Protein AF-A0A183HND0-F1 (afdb_monomer_lite)

InterPro domains:
  IPR002083 MATH/TRAF domain [PF00917] (7-120)
  IPR002083 MATH/TRAF domain [PS50144] (1-118)
  IPR002083 MATH/TRAF domain [SM00061] (7-99)
  IPR008974 TRAF-like [G3DSA:2.60.210.10] (2-127)

Secondary structure (DSSP, 8-state):
-----S-EEPPPEEETTEEEEEEEEEE-SGGGTT--EEEEEEEESTT---SS-EEEEEEEEEEE-SSTTSPPEEEEEEEEEEGGG-EEEEEEEEEHHHHH-GGGS--BTTB-EEEEEEEEEEEES--

Radius of gyration: 15.65 Å; chains: 1; bounding box: 40×23×42 Å

Sequence (127 aa):
MGALRQKVTTSFHTIANLPWRLAAKTECTKRTSNVKFFSVYIDCNPESESTLWSCDAIVEFRLISQKADIPNFSRQFTNKFNYNSNNWGFPSFMEWNEILNVDKGFIRGDRVVVEAHITVQKVVGVR

pLDDT: mean 94.37, std 8.55, range [45.81, 98.75]

Structure (mmCIF, N/CA/C/O backbone):
data_AF-A0A183HND0-F1
#
_entry.id   AF-A0A183HND0-F1
#
loop_
_atom_site.group_PDB
_atom_site.id
_atom_site.type_symbol
_atom_site.label_atom_id
_atom_site.label_alt_id
_atom_site.label_comp_id
_atom_site.label_asym_id
_atom_site.label_entity_id
_atom_site.label_seq_id
_atom_site.pdbx_PDB_ins_code
_atom_site.Cartn_x
_atom_site.Cartn_y
_atom_site.Cartn_z
_atom_site.occupancy
_atom_site.B_iso_or_equiv
_atom_site.auth_seq_id
_atom_site.auth_comp_id
_atom_site.auth_asym_id
_atom_site.auth_atom_id
_atom_site.pdbx_PDB_model_num
ATOM 1 N N . MET A 1 1 ? -12.665 -12.119 18.714 1.00 45.81 1 MET A N 1
ATOM 2 C CA . MET A 1 1 ? -12.625 -10.910 17.862 1.00 45.81 1 MET A CA 1
ATOM 3 C C . MET A 1 1 ? -11.457 -11.033 16.900 1.00 45.81 1 MET A C 1
ATOM 5 O O . MET A 1 1 ? -10.379 -11.422 17.344 1.00 45.81 1 MET A O 1
ATOM 9 N N . GLY A 1 2 ? -11.714 -10.834 15.604 1.00 52.19 2 GLY A N 1
ATOM 10 C CA . GLY A 1 2 ? -10.828 -11.182 14.497 1.00 52.19 2 GLY A CA 1
ATOM 11 C C . GLY A 1 2 ? -9.463 -10.513 14.594 1.00 52.19 2 GLY A C 1
ATOM 12 O O . GLY A 1 2 ? -9.335 -9.300 14.735 1.00 52.19 2 GLY A O 1
ATOM 13 N N . ALA A 1 3 ? -8.411 -11.323 14.548 1.00 59.69 3 ALA A N 1
ATOM 14 C CA . ALA A 1 3 ? -7.063 -10.827 14.335 1.00 59.69 3 ALA A CA 1
ATOM 15 C C . ALA A 1 3 ? -6.730 -11.052 12.864 1.00 59.69 3 ALA A C 1
ATOM 17 O O . ALA A 1 3 ? -6.847 -12.179 12.381 1.00 59.69 3 ALA A O 1
ATOM 18 N N . LEU A 1 4 ? -6.257 -10.020 12.167 1.00 64.81 4 LEU A N 1
ATOM 19 C CA . LEU A 1 4 ? -5.573 -10.218 10.896 1.00 64.81 4 LEU A CA 1
ATOM 20 C C . LEU A 1 4 ? -4.215 -10.865 11.212 1.00 64.81 4 LEU A C 1
ATOM 22 O O . LEU A 1 4 ? -3.241 -10.189 11.532 1.00 64.81 4 LEU A O 1
ATOM 26 N N . ARG A 1 5 ? -4.188 -12.200 11.259 1.00 66.25 5 ARG A N 1
ATOM 27 C CA . ARG A 1 5 ? -3.031 -12.972 11.749 1.00 66.25 5 ARG A CA 1
ATOM 28 C C . ARG A 1 5 ? -1.843 -12.934 10.789 1.00 66.25 5 ARG A C 1
ATOM 30 O O . ARG A 1 5 ? -0.724 -13.217 11.204 1.00 66.25 5 ARG A O 1
ATOM 37 N N . GLN A 1 6 ? -2.087 -12.618 9.519 1.00 79.88 6 GLN A N 1
ATOM 38 C CA . GLN A 1 6 ? -1.100 -12.652 8.444 1.00 79.88 6 GLN A CA 1
ATOM 39 C C . GLN A 1 6 ? -1.333 -11.502 7.458 1.00 79.88 6 GLN A C 1
ATOM 41 O O . GLN A 1 6 ? -2.417 -10.919 7.411 1.00 79.88 6 GLN A O 1
ATOM 46 N N . LYS A 1 7 ? -0.300 -11.172 6.674 1.00 91.19 7 LYS A N 1
ATOM 47 C CA . LYS A 1 7 ? -0.414 -10.248 5.539 1.00 91.19 7 LYS A CA 1
ATOM 48 C C . LYS A 1 7 ? -1.426 -10.819 4.544 1.00 91.19 7 LYS A C 1
ATOM 50 O O . LYS A 1 7 ? -1.291 -11.963 4.128 1.00 91.19 7 LYS A O 1
ATOM 55 N N . VAL A 1 8 ? -2.396 -10.007 4.148 1.00 95.31 8 VAL A N 1
ATOM 56 C CA . VAL A 1 8 ? -3.362 -10.318 3.092 1.00 95.31 8 VAL A CA 1
ATOM 57 C C . VAL A 1 8 ? -2.996 -9.503 1.863 1.00 95.31 8 VAL A C 1
ATOM 59 O O . VAL A 1 8 ? -2.626 -8.334 1.977 1.00 95.31 8 VAL A O 1
ATOM 62 N N . THR A 1 9 ? -3.083 -10.113 0.688 1.00 96.56 9 THR A N 1
ATOM 63 C CA . THR A 1 9 ? -2.827 -9.449 -0.589 1.00 96.56 9 THR A CA 1
ATOM 64 C C . THR A 1 9 ? -3.975 -9.689 -1.552 1.00 96.56 9 THR A C 1
ATOM 66 O O . THR A 1 9 ? -4.596 -10.749 -1.538 1.00 96.56 9 THR A O 1
ATOM 69 N N . THR A 1 10 ? -4.222 -8.712 -2.412 1.00 97.44 10 THR A N 1
ATOM 70 C CA . THR A 1 10 ? -5.069 -8.867 -3.600 1.00 97.44 10 THR A CA 1
ATOM 71 C C . THR A 1 10 ? -4.377 -9.738 -4.657 1.00 97.44 10 THR A C 1
ATOM 73 O O . THR A 1 10 ? -3.192 -10.059 -4.533 1.00 97.44 10 THR A O 1
ATOM 76 N N . SER A 1 11 ? -5.106 -10.137 -5.700 1.00 97.31 11 SER A N 1
ATOM 77 C CA . SER A 1 11 ? -4.491 -10.569 -6.960 1.00 97.31 11 SER A CA 1
ATOM 78 C C . SER A 1 11 ? -3.733 -9.408 -7.610 1.00 97.31 11 SER A C 1
ATOM 80 O O . SER A 1 11 ? -3.941 -8.248 -7.258 1.00 97.31 11 SER A O 1
ATOM 82 N N . PHE A 1 12 ? -2.868 -9.702 -8.579 1.00 97.88 12 PHE A N 1
ATOM 83 C CA . PHE A 1 12 ? -2.287 -8.639 -9.392 1.00 97.88 12 PHE A CA 1
ATOM 84 C C . PHE A 1 12 ? -3.344 -7.994 -10.294 1.00 97.88 12 PHE A C 1
ATOM 86 O O . PHE A 1 12 ? -4.168 -8.681 -10.896 1.00 97.88 12 PHE A O 1
ATOM 93 N N . HIS A 1 13 ? -3.281 -6.670 -10.400 1.00 97.69 13 HIS A N 1
ATOM 94 C CA . HIS A 1 13 ? -4.079 -5.855 -11.306 1.00 97.69 13 HIS A CA 1
ATOM 95 C C . HIS A 1 13 ? -3.149 -5.034 -12.194 1.00 97.69 13 HIS A C 1
ATOM 97 O O . HIS A 1 13 ? -2.265 -4.339 -11.697 1.00 97.69 13 HIS A O 1
ATOM 103 N N . THR A 1 14 ? -3.338 -5.106 -13.508 1.00 97.44 14 THR A N 1
ATOM 104 C CA . THR A 1 14 ? -2.467 -4.405 -14.457 1.00 97.44 14 THR A CA 1
ATOM 105 C C . THR A 1 14 ? -2.937 -2.971 -14.670 1.00 97.44 14 THR A C 1
ATOM 107 O O . THR A 1 14 ? -4.074 -2.743 -15.075 1.00 97.44 14 THR A O 1
ATOM 110 N N . ILE A 1 15 ? -2.049 -2.002 -14.438 1.00 97.25 15 ILE A N 1
ATOM 111 C CA . ILE A 1 15 ? -2.269 -0.577 -14.723 1.00 97.25 15 ILE A CA 1
ATOM 112 C C . ILE A 1 15 ? -1.021 -0.062 -15.437 1.00 97.25 15 ILE A C 1
ATOM 114 O O . ILE A 1 15 ? 0.088 -0.228 -14.929 1.00 97.25 15 ILE A O 1
ATOM 118 N N . ALA A 1 16 ? -1.202 0.536 -16.619 1.00 96.06 16 ALA A N 1
ATOM 119 C CA . ALA A 1 16 ? -0.112 0.998 -17.487 1.00 96.06 16 ALA A CA 1
ATOM 120 C C . ALA A 1 16 ? 0.957 -0.086 -17.757 1.00 96.06 16 ALA A C 1
ATOM 122 O O . ALA A 1 16 ? 2.154 0.166 -17.642 1.00 96.06 16 ALA A O 1
ATOM 123 N N . ASN A 1 17 ? 0.509 -1.306 -18.084 1.00 95.44 17 ASN A N 1
ATOM 124 C CA . ASN A 1 17 ? 1.339 -2.494 -18.353 1.00 95.44 17 ASN A CA 1
ATOM 125 C C . ASN A 1 17 ? 2.227 -2.966 -17.189 1.00 95.44 17 ASN A C 1
ATOM 127 O O . ASN A 1 17 ? 3.091 -3.816 -17.376 1.00 95.44 17 ASN A O 1
ATOM 131 N N . LEU A 1 18 ? 1.996 -2.466 -15.975 1.00 97.44 18 LEU A N 1
ATOM 132 C CA . LEU A 1 18 ? 2.687 -2.918 -14.773 1.00 97.44 18 LEU A CA 1
ATOM 133 C C . LEU A 1 18 ? 1.705 -3.666 -13.867 1.00 97.44 18 LEU A C 1
ATOM 135 O O . LEU A 1 18 ? 0.574 -3.200 -13.708 1.00 97.44 18 LEU A O 1
ATOM 139 N N . PRO A 1 19 ? 2.090 -4.809 -13.273 1.00 98.06 19 PRO A N 1
ATOM 140 C CA . PRO A 1 19 ? 1.246 -5.507 -12.316 1.00 98.06 19 PRO A CA 1
ATOM 141 C C . PRO A 1 19 ? 1.338 -4.832 -10.944 1.00 98.06 19 PRO A C 1
ATOM 143 O O . PRO A 1 19 ? 2.423 -4.654 -10.390 1.00 98.06 19 PRO A O 1
ATOM 146 N N . TRP A 1 20 ? 0.191 -4.479 -10.375 1.00 98.56 20 TRP A N 1
ATOM 147 C CA . TRP A 1 20 ? 0.064 -3.856 -9.060 1.00 98.56 20 TRP A CA 1
ATOM 148 C C . TRP A 1 20 ? -0.654 -4.782 -8.093 1.00 98.56 20 TRP A C 1
ATOM 150 O O . TRP A 1 20 ? -1.551 -5.520 -8.494 1.00 98.56 20 TRP A O 1
ATOM 160 N N . ARG A 1 21 ? -0.300 -4.734 -6.810 1.00 98.19 21 ARG A N 1
ATOM 161 C CA . ARG A 1 21 ? -0.981 -5.534 -5.784 1.00 98.19 21 ARG A CA 1
ATOM 162 C C . ARG A 1 21 ? -1.085 -4.786 -4.470 1.00 98.19 21 ARG A C 1
ATOM 164 O O . ARG A 1 21 ? -0.075 -4.445 -3.859 1.00 98.19 21 ARG A O 1
ATOM 171 N N . LEU A 1 22 ? -2.317 -4.584 -4.013 1.00 98.44 22 LEU A N 1
ATOM 172 C CA . LEU A 1 22 ? -2.615 -4.062 -2.681 1.00 98.44 22 LEU A CA 1
ATOM 173 C C . LEU A 1 22 ? -2.364 -5.150 -1.638 1.00 98.44 22 LEU A C 1
ATOM 175 O O . LEU A 1 22 ? -2.787 -6.298 -1.809 1.00 98.44 22 LEU A O 1
ATOM 179 N N . ALA A 1 23 ? -1.718 -4.766 -0.546 1.00 97.50 23 ALA A N 1
ATOM 180 C CA . ALA A 1 23 ? -1.485 -5.594 0.618 1.00 97.50 23 ALA A CA 1
ATOM 181 C C . ALA A 1 23 ? -1.904 -4.873 1.899 1.00 97.50 23 ALA A C 1
ATOM 183 O O . ALA A 1 23 ? -1.645 -3.683 2.069 1.00 97.50 23 ALA A O 1
ATOM 184 N N . ALA A 1 24 ? -2.471 -5.625 2.833 1.00 97.12 24 ALA A N 1
ATOM 185 C CA . ALA A 1 24 ? -2.814 -5.154 4.163 1.00 97.12 24 ALA A CA 1
ATOM 186 C C . ALA A 1 24 ? -2.260 -6.109 5.223 1.00 97.12 24 ALA A C 1
ATOM 188 O O . ALA A 1 24 ? -2.234 -7.327 5.044 1.00 97.12 24 ALA A O 1
ATOM 189 N N . LYS A 1 25 ? -1.796 -5.562 6.342 1.00 95.19 25 LYS A N 1
ATOM 190 C CA . LYS A 1 25 ? -1.362 -6.332 7.514 1.00 95.19 25 LYS A CA 1
ATOM 191 C C . LYS A 1 25 ? -1.594 -5.510 8.779 1.00 95.19 25 LYS A C 1
ATOM 193 O O . LYS A 1 25 ? -1.845 -4.312 8.695 1.00 95.19 25 LYS A O 1
ATOM 198 N N . THR A 1 26 ? -1.457 -6.120 9.952 1.00 94.81 26 THR A N 1
ATOM 199 C CA . THR A 1 26 ? -1.196 -5.333 11.164 1.00 94.81 26 THR A CA 1
ATOM 200 C C . THR A 1 26 ? 0.295 -5.199 11.397 1.00 94.81 26 THR A C 1
ATOM 202 O O . THR A 1 26 ? 1.047 -6.141 11.139 1.00 94.81 26 THR A O 1
ATOM 205 N N . GLU A 1 27 ? 0.713 -4.074 11.957 1.00 92.69 27 GLU A N 1
ATOM 206 C CA . GLU A 1 27 ? 2.084 -3.860 12.386 1.00 92.69 27 GLU A CA 1
ATOM 207 C C . GLU A 1 27 ? 2.140 -3.338 13.816 1.00 92.69 27 GLU A C 1
ATOM 209 O O . GLU A 1 27 ? 1.390 -2.448 14.199 1.00 92.69 27 GLU A O 1
ATOM 214 N N . CYS A 1 28 ? 3.033 -3.924 14.608 1.00 94.12 28 CYS A N 1
ATOM 215 C CA . CYS A 1 28 ? 3.347 -3.500 15.963 1.00 94.12 28 CYS A CA 1
ATOM 216 C C . CYS A 1 28 ? 4.850 -3.723 16.155 1.00 94.12 28 CYS A C 1
ATOM 218 O O . CYS A 1 28 ? 5.284 -4.796 16.569 1.00 94.12 28 CYS A O 1
ATOM 220 N N . THR A 1 29 ? 5.657 -2.764 15.706 1.00 92.56 29 THR A N 1
ATOM 221 C CA . THR A 1 29 ? 7.126 -2.837 15.773 1.00 92.56 29 THR A CA 1
ATOM 222 C C . THR A 1 29 ? 7.691 -1.507 16.260 1.00 92.56 29 THR A C 1
ATOM 224 O O . THR A 1 29 ? 6.958 -0.530 16.406 1.00 92.56 29 THR A O 1
ATOM 227 N N . LYS A 1 30 ? 9.016 -1.414 16.432 1.00 93.56 30 LYS A N 1
ATOM 228 C CA . LYS A 1 30 ? 9.685 -0.135 16.727 1.00 93.56 30 LYS A CA 1
ATOM 229 C C . LYS A 1 30 ? 9.364 0.959 15.701 1.00 93.56 30 LYS A C 1
ATOM 231 O O . LYS A 1 30 ? 9.302 2.122 16.076 1.00 93.56 30 LYS A O 1
ATOM 236 N N . ARG A 1 31 ? 9.104 0.598 14.434 1.00 90.75 31 ARG A N 1
ATOM 237 C CA . ARG A 1 31 ? 8.705 1.549 13.380 1.00 90.75 31 ARG A CA 1
ATOM 238 C C . ARG A 1 31 ? 7.371 2.232 13.681 1.00 90.75 31 ARG A C 1
ATOM 240 O O . ARG A 1 31 ? 7.155 3.356 13.248 1.00 90.75 31 ARG A O 1
ATOM 247 N N . THR A 1 32 ? 6.497 1.558 14.421 1.00 91.62 32 THR A N 1
ATOM 248 C CA . THR A 1 32 ? 5.197 2.075 14.853 1.00 91.62 32 THR A CA 1
ATOM 249 C C . THR A 1 32 ? 5.178 2.409 16.345 1.00 91.62 32 THR A C 1
ATOM 251 O O . THR A 1 32 ? 4.115 2.416 16.959 1.00 91.62 32 THR A O 1
ATOM 254 N N . SER A 1 33 ? 6.347 2.636 16.959 1.00 95.00 33 SER A N 1
ATOM 255 C CA . SER A 1 33 ? 6.489 2.891 18.401 1.00 95.00 33 SER A CA 1
ATOM 256 C C . SER A 1 33 ? 5.836 1.818 19.286 1.00 95.00 33 SER A C 1
ATOM 2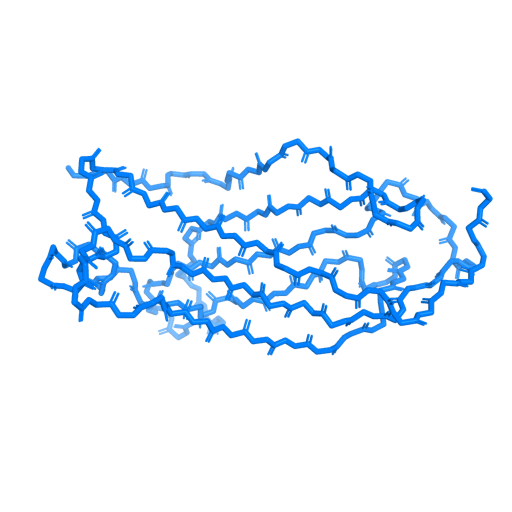58 O O . SER A 1 33 ? 5.388 2.105 20.391 1.00 95.00 33 SER A O 1
ATOM 260 N N . ASN A 1 34 ? 5.770 0.573 18.800 1.00 92.94 34 ASN A N 1
ATOM 261 C CA . ASN A 1 34 ? 5.066 -0.554 19.427 1.00 92.94 34 ASN A CA 1
ATOM 262 C C . ASN A 1 34 ? 3.562 -0.319 19.662 1.00 92.94 34 ASN A C 1
ATOM 264 O O . ASN A 1 34 ? 2.937 -1.017 20.458 1.00 92.94 34 ASN A O 1
ATOM 268 N N . VAL A 1 35 ? 2.965 0.630 18.943 1.00 95.00 35 VAL A N 1
ATOM 269 C CA . VAL A 1 35 ? 1.515 0.765 18.826 1.00 95.00 35 VAL A CA 1
ATOM 270 C C . VAL A 1 35 ? 1.063 -0.088 17.646 1.00 95.00 35 VAL A C 1
ATOM 272 O O . VAL A 1 35 ? 1.740 -0.165 16.613 1.00 95.00 35 VAL A O 1
ATOM 275 N N . LYS A 1 36 ? -0.072 -0.773 17.811 1.00 95.12 36 LYS A N 1
ATOM 276 C CA . LYS A 1 36 ? -0.627 -1.645 16.779 1.00 95.12 36 LYS A CA 1
ATOM 277 C C . LYS A 1 36 ? -1.405 -0.816 15.761 1.00 95.12 36 LYS A C 1
ATOM 279 O O . LYS A 1 36 ? -2.454 -0.261 16.078 1.00 95.12 36 LYS A O 1
ATOM 284 N N . PHE A 1 37 ? -0.925 -0.804 14.527 1.00 96.50 37 PHE A N 1
ATOM 285 C CA . PHE A 1 37 ? -1.585 -0.157 13.400 1.00 96.50 37 PHE A CA 1
ATOM 286 C C . PHE A 1 37 ? -2.086 -1.181 12.392 1.00 96.50 37 PHE A C 1
ATOM 288 O O . PHE A 1 37 ? -1.530 -2.271 12.237 1.00 96.50 37 PHE A O 1
ATOM 295 N N . PHE A 1 38 ? -3.133 -0.798 11.677 1.00 96.56 38 PHE A N 1
ATOM 296 C CA . PHE A 1 38 ? -3.415 -1.333 10.362 1.00 96.56 38 PHE A CA 1
ATOM 297 C C . PHE A 1 38 ? -2.481 -0.672 9.356 1.00 96.56 38 PHE A C 1
ATOM 299 O O . PHE A 1 38 ? -2.331 0.551 9.341 1.00 96.56 38 PHE A O 1
ATOM 306 N N . SER A 1 39 ? -1.838 -1.489 8.536 1.00 97.00 39 SER A N 1
ATOM 307 C CA . SER A 1 39 ? -0.823 -1.064 7.584 1.00 97.00 39 SER A CA 1
ATOM 308 C C . SER A 1 39 ? -1.242 -1.476 6.185 1.00 97.00 39 SER A C 1
ATOM 310 O O . SER A 1 39 ? -1.656 -2.619 5.973 1.00 97.00 39 SER A O 1
ATOM 312 N N . VAL A 1 40 ? -1.075 -0.569 5.229 1.00 98.12 40 VAL A N 1
ATOM 313 C CA . VAL A 1 40 ? -1.417 -0.792 3.820 1.00 98.12 40 VAL A CA 1
ATOM 314 C C . VAL A 1 40 ? -0.208 -0.511 2.942 1.00 98.12 40 VAL A C 1
ATOM 316 O O . VAL A 1 40 ? 0.558 0.416 3.212 1.00 98.12 40 VAL A O 1
ATOM 319 N N . TYR A 1 41 ? -0.029 -1.333 1.914 1.00 98.25 41 TYR A N 1
ATOM 320 C CA . TYR A 1 41 ? 1.073 -1.243 0.962 1.00 98.25 41 TYR A CA 1
ATOM 321 C C . TYR A 1 41 ? 0.591 -1.555 -0.446 1.00 98.25 41 TYR A C 1
ATOM 323 O O . TYR A 1 41 ? -0.361 -2.308 -0.630 1.00 98.25 41 TYR A O 1
ATOM 331 N N . ILE A 1 42 ? 1.298 -1.029 -1.432 1.00 98.62 42 ILE A N 1
ATOM 332 C CA . ILE A 1 42 ? 1.133 -1.358 -2.836 1.00 98.62 42 ILE A CA 1
ATOM 333 C C . ILE A 1 42 ? 2.471 -1.869 -3.368 1.00 98.62 42 ILE A C 1
ATOM 335 O O . ILE A 1 42 ? 3.510 -1.233 -3.181 1.00 98.62 42 ILE A O 1
ATOM 339 N N . ASP A 1 43 ? 2.431 -3.039 -3.996 1.00 98.38 43 ASP A N 1
ATOM 340 C CA . ASP A 1 43 ? 3.514 -3.546 -4.832 1.00 98.38 43 ASP A CA 1
ATOM 341 C C . ASP A 1 43 ? 3.286 -3.046 -6.268 1.00 98.38 43 ASP A C 1
ATOM 343 O O . ASP A 1 43 ? 2.154 -3.080 -6.750 1.00 98.38 43 ASP A O 1
ATOM 347 N N . CYS A 1 44 ? 4.346 -2.629 -6.956 1.00 98.50 44 CYS A N 1
ATOM 348 C CA . CYS A 1 44 ? 4.364 -2.277 -8.373 1.00 98.50 44 CYS A CA 1
ATOM 349 C C . CYS A 1 44 ? 5.459 -3.087 -9.062 1.00 98.50 44 CYS A C 1
ATOM 351 O O . CYS A 1 44 ? 6.631 -2.918 -8.743 1.00 98.50 44 CYS A O 1
ATOM 353 N N . ASN A 1 45 ? 5.093 -3.963 -9.992 1.00 97.69 45 ASN A N 1
ATOM 354 C CA . ASN A 1 45 ? 6.021 -4.807 -10.742 1.00 97.69 45 ASN A CA 1
ATOM 355 C C . ASN A 1 45 ? 7.065 -5.553 -9.878 1.00 97.69 45 ASN A C 1
ATOM 357 O O . ASN A 1 45 ? 8.260 -5.510 -10.181 1.00 97.69 45 ASN A O 1
ATOM 361 N N . PRO A 1 46 ? 6.648 -6.221 -8.782 1.00 97.00 46 PRO A N 1
ATOM 362 C CA . PRO A 1 46 ? 7.584 -6.771 -7.803 1.00 97.00 46 PRO A CA 1
ATOM 363 C C . PRO A 1 46 ? 8.401 -7.963 -8.320 1.00 97.00 46 PRO A C 1
ATOM 365 O O . PRO A 1 46 ? 9.417 -8.293 -7.721 1.00 97.00 46 PRO A O 1
ATOM 368 N N . GLU A 1 47 ? 7.959 -8.612 -9.400 1.00 95.75 47 GLU A N 1
ATOM 369 C CA . GLU A 1 47 ? 8.603 -9.803 -9.977 1.00 95.75 47 GLU A CA 1
ATOM 370 C C . GLU A 1 47 ? 9.669 -9.459 -11.029 1.00 95.75 47 GLU A C 1
ATOM 372 O O . GLU A 1 47 ? 10.414 -10.328 -11.469 1.00 95.75 47 GLU A O 1
ATOM 377 N N . SER A 1 48 ? 9.761 -8.194 -11.447 1.00 95.38 48 SER A N 1
ATOM 378 C CA . SER A 1 48 ? 10.746 -7.762 -12.437 1.00 95.38 48 SER A CA 1
ATOM 379 C C . SER A 1 48 ? 12.128 -7.595 -11.812 1.00 95.38 48 SER A C 1
ATOM 381 O O . SER A 1 48 ? 12.326 -6.748 -10.942 1.00 95.38 48 SER A O 1
ATOM 383 N N . GLU A 1 49 ? 13.108 -8.326 -12.338 1.00 94.94 49 GLU A N 1
ATOM 384 C CA . GLU A 1 49 ? 14.528 -8.196 -11.978 1.00 94.94 49 GLU A CA 1
ATOM 385 C C . GLU A 1 49 ? 15.241 -7.060 -12.738 1.00 94.94 49 GLU A C 1
ATOM 387 O O . GLU A 1 49 ? 16.402 -6.745 -12.479 1.00 94.94 49 GLU A O 1
ATOM 392 N N . SER A 1 50 ? 14.560 -6.421 -13.695 1.00 95.06 50 SER A N 1
ATOM 393 C CA . SER A 1 50 ? 15.134 -5.324 -14.477 1.00 95.06 50 SER A CA 1
ATOM 394 C C . SER A 1 50 ? 15.276 -4.056 -13.634 1.00 95.06 50 SER A C 1
ATOM 396 O O . SER A 1 50 ? 14.334 -3.632 -12.970 1.00 95.06 50 SER A O 1
ATOM 398 N N . THR A 1 51 ? 16.418 -3.378 -13.737 1.00 95.56 51 THR A N 1
ATOM 399 C CA . THR A 1 51 ? 16.658 -2.055 -13.130 1.00 95.56 51 THR A CA 1
ATOM 400 C C . THR A 1 51 ? 16.307 -0.889 -14.061 1.00 95.56 51 THR A C 1
ATOM 402 O O . THR A 1 51 ? 16.431 0.271 -13.672 1.00 95.56 51 THR A O 1
ATOM 405 N N . LEU A 1 52 ? 15.865 -1.181 -15.291 1.00 96.31 52 LEU A N 1
ATOM 406 C CA . LEU A 1 52 ? 15.603 -0.179 -16.330 1.00 96.31 52 LEU A CA 1
ATOM 407 C C . LEU A 1 52 ? 14.183 0.392 -16.284 1.00 96.31 52 LEU A C 1
ATOM 409 O O . LEU A 1 52 ? 13.920 1.420 -16.911 1.00 96.31 52 LEU A O 1
ATOM 413 N N . TRP A 1 53 ? 13.263 -0.266 -15.573 1.00 97.50 53 TRP A N 1
ATOM 414 C CA . TRP A 1 53 ? 11.885 0.196 -15.488 1.00 97.50 53 TRP A CA 1
ATOM 415 C C . TRP A 1 53 ? 11.711 1.245 -14.390 1.00 97.50 53 TRP A C 1
ATOM 417 O O . TRP A 1 53 ? 12.327 1.185 -13.323 1.00 97.50 53 TRP A O 1
ATOM 427 N N . SER A 1 54 ? 10.821 2.201 -14.636 1.00 98.19 54 SER A N 1
ATOM 428 C CA . SER A 1 54 ? 10.290 3.050 -13.575 1.00 98.19 54 SER A CA 1
ATOM 429 C C . SER A 1 54 ? 8.871 3.510 -13.873 1.00 98.19 54 SER A C 1
ATOM 431 O O . SER A 1 54 ? 8.477 3.613 -15.036 1.00 98.19 54 SER A O 1
ATOM 433 N N . CYS A 1 55 ? 8.120 3.783 -12.811 1.00 98.50 55 CYS A N 1
ATOM 434 C CA . CYS A 1 55 ? 6.761 4.292 -12.867 1.00 98.50 55 CYS A CA 1
ATOM 435 C C . CYS A 1 55 ? 6.575 5.415 -11.846 1.00 98.50 55 CYS A C 1
ATOM 437 O O . CYS A 1 55 ? 6.560 5.167 -10.641 1.00 98.50 55 CYS A O 1
ATOM 439 N N . ASP A 1 56 ? 6.398 6.639 -12.330 1.00 98.62 56 ASP A N 1
ATOM 440 C CA . ASP A 1 56 ? 5.989 7.773 -11.506 1.00 98.62 56 ASP A CA 1
ATOM 441 C C . ASP A 1 56 ? 4.468 7.695 -11.328 1.00 98.62 56 ASP A C 1
ATOM 443 O O . ASP A 1 56 ? 3.724 7.696 -12.314 1.00 98.62 56 ASP A O 1
ATOM 447 N N . ALA A 1 57 ? 3.996 7.575 -10.087 1.00 98.69 57 ALA A N 1
ATOM 448 C CA . ALA A 1 57 ? 2.576 7.428 -9.792 1.00 98.69 57 ALA A CA 1
ATOM 449 C C . ALA A 1 57 ? 2.168 8.138 -8.498 1.00 98.69 57 ALA A C 1
ATOM 451 O O . ALA A 1 57 ? 2.931 8.219 -7.531 1.00 98.69 57 ALA A O 1
ATOM 452 N N . ILE A 1 58 ? 0.921 8.601 -8.481 1.00 98.75 58 ILE A N 1
ATOM 453 C CA . ILE A 1 58 ? 0.214 9.032 -7.276 1.00 98.75 58 ILE A CA 1
ATOM 454 C C . ILE A 1 58 ? -0.649 7.861 -6.818 1.00 98.75 58 ILE A C 1
ATOM 456 O O . ILE A 1 58 ? -1.426 7.323 -7.607 1.00 98.75 58 ILE A O 1
ATOM 460 N N . VAL A 1 59 ? -0.519 7.473 -5.553 1.00 98.69 59 VAL A N 1
ATOM 461 C CA . VAL A 1 59 ? -1.307 6.397 -4.948 1.00 98.69 59 VAL A CA 1
ATOM 462 C C . VAL A 1 59 ? -2.064 6.951 -3.754 1.00 98.69 59 VAL A C 1
ATOM 464 O O . VAL A 1 59 ? -1.460 7.475 -2.820 1.00 98.69 59 VAL A O 1
ATOM 467 N N . GLU A 1 60 ? -3.382 6.799 -3.765 1.00 98.75 60 GLU A N 1
ATOM 468 C CA . GLU A 1 60 ? -4.253 7.084 -2.631 1.00 98.75 60 GLU A CA 1
ATOM 469 C C . GLU A 1 60 ? -4.833 5.777 -2.092 1.00 98.75 60 GLU A C 1
ATOM 471 O O . GLU A 1 60 ? -5.545 5.065 -2.799 1.00 98.75 60 GLU A O 1
ATOM 476 N N . PHE A 1 61 ? -4.560 5.470 -0.824 1.00 98.75 61 PHE A N 1
ATOM 477 C CA . PHE A 1 61 ? -5.277 4.411 -0.121 1.00 98.75 61 PHE A CA 1
ATOM 478 C C . PHE A 1 61 ? -6.507 4.983 0.562 1.00 98.75 61 PHE A C 1
ATOM 480 O O . PHE A 1 61 ? -6.432 6.047 1.180 1.00 98.75 61 PHE A O 1
ATOM 487 N N . ARG A 1 62 ? -7.610 4.239 0.513 1.00 98.44 62 ARG A N 1
ATOM 488 C CA . ARG A 1 62 ? -8.875 4.590 1.159 1.00 98.44 62 ARG A CA 1
ATOM 489 C C . ARG A 1 62 ? -9.345 3.441 2.037 1.00 98.44 62 ARG A C 1
ATOM 491 O O . ARG A 1 62 ? -9.434 2.311 1.571 1.00 98.44 62 ARG A O 1
ATOM 498 N N . LEU A 1 63 ? -9.657 3.728 3.296 1.00 98.06 63 LEU A N 1
ATOM 499 C CA . LEU A 1 63 ? -10.439 2.847 4.156 1.00 98.06 63 LEU A CA 1
ATOM 500 C C . LEU A 1 63 ? -11.908 3.232 4.003 1.00 98.06 63 LEU A C 1
ATOM 502 O O . LEU A 1 63 ? -12.295 4.358 4.329 1.00 98.06 63 LEU A O 1
ATOM 506 N N . ILE A 1 64 ? -12.702 2.307 3.476 1.00 97.94 64 ILE A N 1
ATOM 507 C CA . ILE A 1 64 ? -14.083 2.582 3.099 1.00 97.94 64 ILE A CA 1
ATOM 508 C C . ILE A 1 64 ? -14.981 2.484 4.322 1.00 97.94 64 ILE A C 1
ATOM 510 O O . ILE A 1 64 ? -15.047 1.448 4.991 1.00 97.94 64 ILE A O 1
ATOM 514 N N . SER A 1 65 ? -15.681 3.580 4.594 1.00 96.81 65 SER A N 1
ATOM 515 C CA . SER A 1 65 ? -16.706 3.631 5.619 1.00 96.81 65 SER A CA 1
ATOM 516 C C . SER A 1 65 ? -1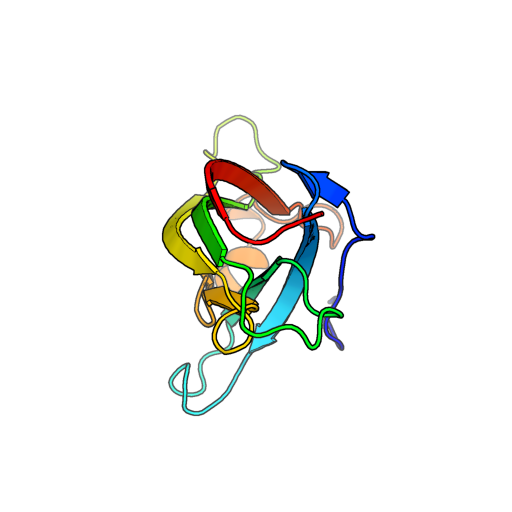7.864 2.700 5.264 1.00 96.81 65 SER A C 1
ATOM 518 O O . SER A 1 65 ? -18.315 2.616 4.124 1.00 96.81 65 SER A O 1
ATOM 520 N N . GLN A 1 66 ? -18.367 2.004 6.274 1.00 95.25 66 GLN A N 1
ATOM 521 C CA . GLN A 1 66 ? -19.539 1.138 6.208 1.00 95.25 66 GLN A CA 1
ATOM 522 C C . GLN A 1 66 ? -20.795 1.837 6.767 1.00 95.25 66 GLN A C 1
ATOM 524 O O . GLN A 1 66 ? -21.825 1.185 6.950 1.00 95.25 66 GLN A O 1
ATOM 529 N N . LYS A 1 67 ? -20.716 3.147 7.058 1.00 94.38 67 LYS A N 1
ATOM 530 C CA . LYS A 1 67 ? -21.814 4.000 7.542 1.00 94.38 67 LYS A CA 1
ATOM 531 C C . LYS A 1 67 ? -22.000 5.206 6.618 1.00 94.38 67 LYS A C 1
ATOM 533 O O . LYS A 1 67 ? -21.019 5.840 6.247 1.00 94.38 67 LYS A O 1
ATOM 538 N N . ALA A 1 68 ? -23.251 5.545 6.301 1.00 89.94 68 ALA A N 1
ATOM 539 C CA . ALA A 1 68 ? -23.584 6.603 5.339 1.00 89.94 68 ALA A CA 1
ATOM 540 C C . ALA A 1 68 ? -23.024 7.987 5.721 1.00 89.94 68 ALA A C 1
ATOM 542 O O . ALA A 1 68 ? -22.530 8.701 4.855 1.00 89.94 68 ALA A O 1
ATOM 543 N N . ASP A 1 69 ? -23.039 8.329 7.011 1.00 93.94 69 ASP A N 1
ATOM 544 C CA . ASP A 1 69 ? -22.652 9.663 7.494 1.00 93.94 69 ASP A CA 1
ATOM 545 C C . ASP A 1 69 ? -21.176 9.773 7.902 1.00 93.94 69 ASP A C 1
ATOM 547 O O . ASP A 1 69 ? -20.738 10.807 8.405 1.00 93.94 69 ASP A O 1
ATOM 551 N N . ILE A 1 70 ? -20.395 8.704 7.719 1.00 94.75 70 ILE A N 1
ATOM 552 C CA . ILE A 1 70 ? -18.966 8.703 8.032 1.00 94.75 70 ILE A CA 1
ATOM 553 C C . ILE A 1 70 ? -18.180 8.709 6.718 1.00 94.75 70 ILE A C 1
ATOM 555 O O . ILE A 1 70 ? -18.354 7.791 5.913 1.00 94.75 70 ILE A O 1
ATOM 559 N N . PRO A 1 71 ? -17.306 9.704 6.480 1.00 96.19 71 PRO A N 1
ATOM 560 C CA . PRO A 1 71 ? -16.493 9.739 5.275 1.00 96.19 71 PRO A CA 1
ATOM 561 C C . PRO A 1 71 ? -15.433 8.634 5.284 1.00 96.19 71 PRO A C 1
ATOM 563 O O . PRO A 1 71 ? -14.994 8.156 6.333 1.00 96.19 71 PRO A O 1
ATOM 566 N N . ASN A 1 72 ? -14.968 8.265 4.093 1.00 97.50 72 ASN A N 1
ATOM 567 C CA . ASN A 1 72 ? -13.802 7.400 3.952 1.00 97.50 72 ASN A CA 1
ATOM 568 C C . ASN A 1 72 ? -12.566 8.084 4.541 1.00 97.50 72 ASN A C 1
ATOM 570 O O . ASN A 1 72 ? -12.377 9.292 4.391 1.00 97.50 72 ASN A O 1
ATOM 574 N N . PHE A 1 73 ? -11.688 7.297 5.151 1.00 98.00 73 PHE A N 1
ATOM 575 C CA . PHE A 1 73 ? -10.370 7.782 5.538 1.00 98.00 73 PHE A CA 1
ATOM 576 C C . PHE A 1 73 ? -9.398 7.551 4.387 1.00 98.00 73 PHE A C 1
ATOM 578 O O . PHE A 1 73 ? -9.287 6.422 3.907 1.00 98.00 73 PHE A O 1
ATOM 585 N N . SER A 1 74 ? -8.676 8.583 3.952 1.00 98.12 74 SER A N 1
ATOM 586 C CA . SER A 1 74 ? -7.690 8.439 2.885 1.00 98.12 74 SER A CA 1
ATOM 587 C C . SER A 1 74 ? -6.335 9.034 3.238 1.00 98.12 74 SER A C 1
ATOM 589 O O . SER A 1 74 ? -6.212 9.979 4.018 1.00 98.12 74 SER A O 1
ATOM 591 N N . ARG A 1 75 ? -5.285 8.439 2.666 1.00 98.56 75 ARG A N 1
ATOM 592 C CA . ARG A 1 75 ? -3.937 9.013 2.639 1.00 98.56 75 ARG A CA 1
ATOM 593 C C . ARG A 1 75 ? -3.325 8.749 1.279 1.00 98.56 75 ARG A C 1
ATOM 595 O O . ARG A 1 75 ? -3.400 7.627 0.776 1.00 98.56 75 ARG A O 1
ATOM 602 N N . GLN A 1 76 ? -2.670 9.763 0.729 1.00 98.56 76 GLN A N 1
ATOM 603 C CA . GLN A 1 76 ? -1.966 9.648 -0.540 1.00 98.56 76 GLN A CA 1
ATOM 604 C C . GLN A 1 76 ? -0.465 9.845 -0.388 1.00 98.56 76 GLN A C 1
ATOM 606 O O . GLN A 1 76 ? 0.008 10.508 0.537 1.00 98.56 76 GLN A O 1
ATOM 611 N N . PHE A 1 77 ? 0.272 9.310 -1.349 1.00 98.50 77 PHE A N 1
ATOM 612 C CA . PHE A 1 77 ? 1.667 9.638 -1.586 1.00 98.50 77 PHE A CA 1
ATOM 613 C C . PHE A 1 77 ? 1.948 9.654 -3.089 1.00 98.50 77 PHE A C 1
ATOM 615 O O . PHE A 1 77 ? 1.209 9.075 -3.887 1.00 98.50 77 PHE A O 1
ATOM 622 N N . THR A 1 78 ? 3.041 10.307 -3.460 1.00 98.38 78 THR A N 1
ATOM 623 C CA . THR A 1 78 ? 3.606 10.248 -4.809 1.00 98.38 78 THR A CA 1
ATOM 624 C C . THR A 1 78 ? 4.939 9.532 -4.716 1.00 98.38 78 THR A C 1
ATOM 626 O O . THR A 1 78 ? 5.729 9.828 -3.819 1.00 98.38 78 THR A O 1
ATOM 629 N N . ASN A 1 79 ? 5.191 8.583 -5.612 1.00 98.25 79 ASN A N 1
ATOM 630 C CA . ASN A 1 79 ? 6.446 7.846 -5.629 1.00 98.25 79 ASN A CA 1
ATOM 631 C C . ASN A 1 79 ? 6.881 7.489 -7.053 1.00 98.25 79 ASN A C 1
ATOM 633 O O . ASN A 1 79 ? 6.052 7.306 -7.946 1.00 98.25 79 ASN A O 1
ATOM 637 N N . LYS A 1 80 ? 8.196 7.328 -7.219 1.00 98.25 80 LYS A N 1
ATOM 638 C CA . LYS A 1 80 ? 8.809 6.712 -8.391 1.00 98.25 80 LYS A CA 1
ATOM 639 C C . LYS A 1 80 ? 9.112 5.245 -8.103 1.00 98.25 80 LYS A C 1
ATOM 641 O O . LYS A 1 80 ? 10.161 4.908 -7.548 1.00 98.25 80 LYS A O 1
ATOM 646 N N . PHE A 1 81 ? 8.208 4.365 -8.511 1.00 98.50 81 PHE A N 1
ATOM 647 C CA . PHE A 1 81 ? 8.403 2.924 -8.411 1.00 98.50 81 PHE A CA 1
ATOM 648 C C . PHE A 1 81 ? 9.487 2.468 -9.388 1.00 98.50 81 PHE A C 1
ATOM 650 O O . PHE A 1 81 ? 9.572 2.963 -10.510 1.00 98.50 81 PHE A O 1
ATOM 657 N N . ASN A 1 82 ? 10.345 1.562 -8.934 1.00 98.12 82 ASN A N 1
ATOM 658 C CA . ASN A 1 82 ? 11.436 0.944 -9.690 1.00 98.12 82 ASN A CA 1
ATOM 659 C C . ASN A 1 82 ? 11.907 -0.308 -8.932 1.00 98.12 82 ASN A C 1
ATOM 661 O O . ASN A 1 82 ? 11.401 -0.582 -7.845 1.00 98.12 82 ASN A O 1
ATOM 665 N N . TYR A 1 83 ? 12.905 -1.023 -9.450 1.00 96.88 83 TYR A N 1
ATOM 666 C CA . TYR A 1 83 ? 13.460 -2.230 -8.822 1.00 96.88 83 TYR A CA 1
ATOM 667 C C . TYR A 1 83 ? 13.776 -2.086 -7.318 1.00 96.88 83 TYR A C 1
ATOM 669 O O . TYR A 1 83 ? 13.398 -2.940 -6.523 1.00 96.88 83 TYR A O 1
ATOM 677 N N . ASN A 1 84 ? 14.391 -0.974 -6.900 1.00 96.62 84 ASN A N 1
ATOM 678 C CA . ASN A 1 84 ? 14.773 -0.740 -5.500 1.00 96.62 84 ASN A CA 1
ATOM 679 C C . ASN A 1 84 ? 13.619 -0.216 -4.628 1.00 96.62 84 ASN A C 1
ATOM 681 O O . ASN A 1 84 ? 13.756 -0.100 -3.412 1.00 96.62 84 ASN A O 1
ATOM 685 N N . SER A 1 85 ? 12.507 0.187 -5.243 1.00 97.06 85 SER A N 1
ATOM 686 C CA .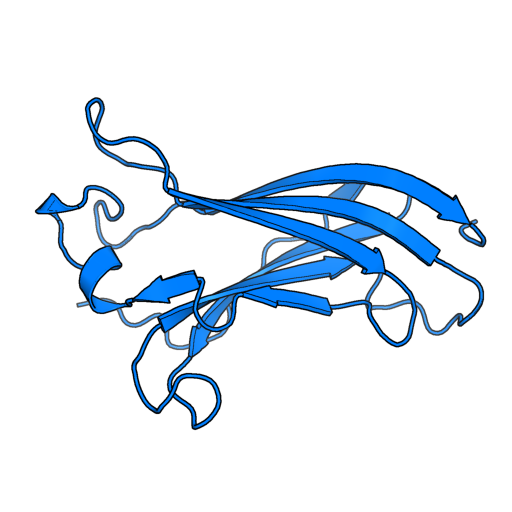 SER A 1 85 ? 11.427 0.935 -4.594 1.00 97.06 85 SER A CA 1
ATOM 687 C C . SER A 1 85 ? 10.052 0.493 -5.100 1.00 97.06 85 SER A C 1
ATOM 689 O O . SER A 1 85 ? 9.159 1.304 -5.346 1.00 97.06 85 SER A O 1
ATOM 691 N N . ASN A 1 86 ? 9.899 -0.816 -5.303 1.00 97.50 86 ASN A N 1
ATOM 692 C CA . ASN A 1 86 ? 8.709 -1.435 -5.882 1.00 97.50 86 ASN A CA 1
ATOM 693 C C . ASN A 1 86 ? 7.577 -1.656 -4.863 1.00 97.50 86 ASN A C 1
ATOM 695 O O . ASN A 1 86 ? 6.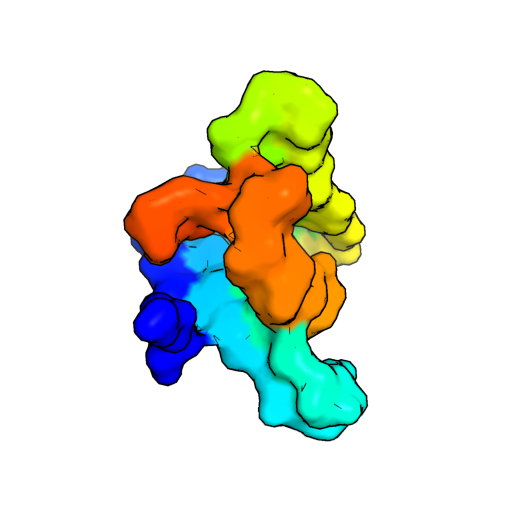452 -1.926 -5.270 1.00 97.50 86 ASN A O 1
ATOM 699 N N . ASN A 1 87 ? 7.841 -1.500 -3.563 1.00 98.06 87 ASN A N 1
ATOM 700 C CA . ASN A 1 87 ? 6.855 -1.599 -2.489 1.00 98.06 87 ASN A CA 1
ATOM 701 C C . ASN A 1 87 ? 6.800 -0.291 -1.692 1.00 98.06 87 ASN A C 1
ATOM 703 O O . ASN A 1 87 ? 7.817 0.148 -1.156 1.00 98.06 87 ASN A O 1
ATOM 707 N N . TRP A 1 88 ? 5.610 0.299 -1.578 1.00 98.31 88 TRP A N 1
ATOM 708 C CA . TRP A 1 88 ? 5.383 1.518 -0.794 1.00 98.31 88 TRP A CA 1
ATOM 709 C C . TRP A 1 88 ? 4.065 1.492 -0.041 1.00 98.31 88 TRP A C 1
ATOM 711 O O . TRP A 1 88 ? 3.120 0.819 -0.438 1.00 98.31 88 TRP A O 1
ATOM 721 N N . GLY A 1 89 ? 3.979 2.263 1.041 1.00 97.69 89 GLY A N 1
ATOM 722 C CA . GLY A 1 89 ? 2.715 2.506 1.720 1.00 97.69 89 GLY A CA 1
ATOM 723 C C . GLY A 1 89 ? 2.868 3.101 3.108 1.00 97.69 89 GLY A C 1
ATOM 724 O O . GLY A 1 89 ? 3.863 3.757 3.412 1.00 97.69 89 GLY A O 1
ATOM 725 N N . PHE A 1 90 ? 1.872 2.864 3.958 1.00 97.88 90 PHE A N 1
ATOM 726 C CA . PHE A 1 90 ? 1.780 3.446 5.292 1.00 97.88 90 PHE A CA 1
ATOM 727 C C . PHE A 1 90 ? 1.826 2.346 6.358 1.00 97.88 90 PHE A C 1
ATOM 729 O O . PHE A 1 90 ? 0.823 1.662 6.576 1.00 97.88 90 PHE A O 1
ATOM 736 N N . PRO A 1 91 ? 2.959 2.186 7.071 1.00 95.69 91 PRO A N 1
ATOM 737 C CA . PRO A 1 91 ? 3.038 1.305 8.236 1.00 95.69 91 PRO A CA 1
ATOM 738 C C . PRO A 1 91 ? 2.043 1.703 9.332 1.00 95.69 91 PRO A C 1
ATOM 740 O O . PRO A 1 91 ? 1.420 0.840 9.942 1.00 95.69 91 PRO A O 1
ATOM 743 N N . SER A 1 92 ? 1.846 3.008 9.521 1.00 96.50 92 SER A N 1
ATOM 744 C CA . SER A 1 92 ? 0.882 3.583 10.461 1.00 96.50 92 SER A CA 1
ATOM 745 C C . SER A 1 92 ? -0.274 4.229 9.697 1.00 96.50 92 SER A C 1
ATOM 747 O O . SER A 1 92 ? -0.383 5.454 9.665 1.00 96.50 92 SER A O 1
ATOM 749 N N . PHE A 1 93 ? -1.081 3.431 8.987 1.00 97.62 93 PHE A N 1
ATOM 750 C CA . PHE A 1 93 ? -2.195 3.963 8.192 1.00 97.62 93 PHE A CA 1
ATOM 751 C C . PHE A 1 93 ? -3.347 4.423 9.088 1.00 97.62 93 PHE A C 1
ATOM 753 O O . PHE A 1 93 ? -3.727 5.586 9.010 1.00 97.62 93 PHE A O 1
ATOM 760 N N . MET A 1 94 ? -3.830 3.540 9.969 1.00 96.94 94 MET A N 1
ATOM 761 C CA . MET A 1 94 ? -4.824 3.839 11.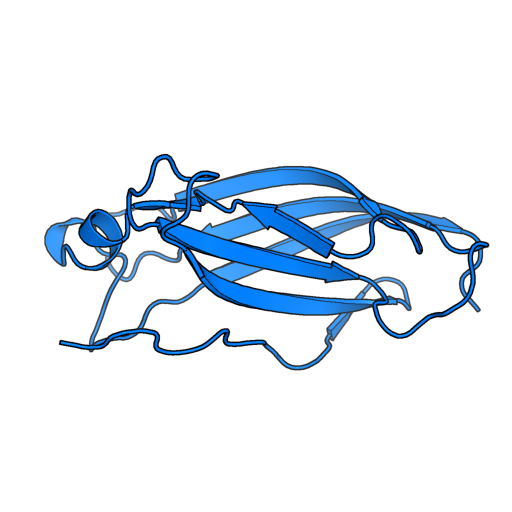007 1.00 96.94 94 MET A CA 1
ATOM 762 C C . MET A 1 94 ? -4.578 2.949 12.227 1.00 96.94 94 MET A C 1
ATOM 764 O O . MET A 1 94 ? -4.167 1.794 12.079 1.00 96.94 94 MET A O 1
ATOM 768 N N . GLU A 1 95 ? -4.785 3.474 13.432 1.00 96.19 95 GLU A N 1
ATOM 769 C CA . GLU A 1 95 ? -4.635 2.681 14.651 1.00 96.19 95 GLU A CA 1
ATOM 770 C C . GLU A 1 95 ? -5.609 1.503 14.660 1.00 96.19 95 GLU A C 1
ATOM 772 O O . GLU A 1 95 ? -6.781 1.622 14.301 1.00 96.19 95 GLU A O 1
ATOM 777 N N . TRP A 1 96 ? -5.132 0.336 15.091 1.00 95.00 96 TRP A N 1
ATOM 778 C CA . TRP A 1 96 ? -5.929 -0.889 15.037 1.00 95.00 96 TRP A CA 1
ATOM 779 C C . TRP A 1 96 ? -7.203 -0.790 15.887 1.00 95.00 96 TRP A C 1
ATOM 781 O O . TRP A 1 96 ? -8.257 -1.277 15.484 1.00 95.00 96 TRP A O 1
ATOM 791 N N . ASN A 1 97 ? -7.124 -0.116 17.036 1.00 94.50 97 ASN A N 1
ATOM 792 C CA . ASN A 1 97 ? -8.272 0.080 17.920 1.00 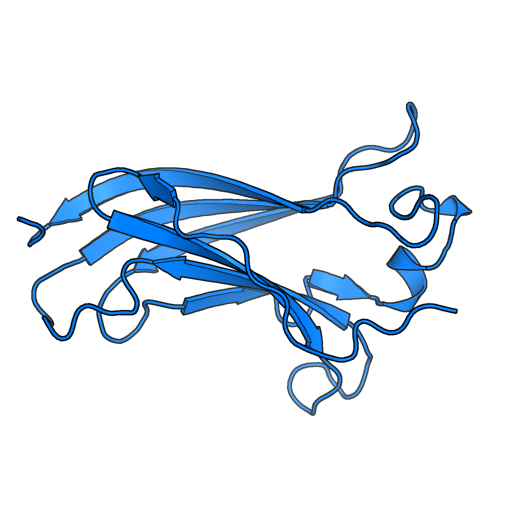94.50 97 ASN A CA 1
ATOM 793 C C . ASN A 1 97 ? -9.326 1.022 17.321 1.00 94.50 97 ASN A C 1
ATOM 795 O O . ASN A 1 97 ? -10.509 0.846 17.599 1.00 94.50 97 ASN A O 1
ATOM 799 N N . GLU A 1 98 ? -8.933 1.981 16.478 1.00 95.25 98 GLU A N 1
ATOM 800 C CA . GLU A 1 98 ? -9.893 2.844 15.783 1.00 95.25 98 GLU A CA 1
ATOM 801 C C . GLU A 1 98 ? -10.671 2.082 14.712 1.00 95.25 98 GLU A C 1
ATOM 803 O O . GLU A 1 98 ? -11.872 2.293 14.573 1.00 95.25 98 GLU A O 1
ATOM 808 N N . ILE A 1 99 ? -10.023 1.148 14.010 1.00 94.00 99 ILE A N 1
ATOM 809 C CA . ILE A 1 99 ? -10.708 0.281 13.044 1.00 94.00 99 ILE A CA 1
ATOM 810 C C . ILE A 1 99 ? -11.719 -0.629 13.737 1.00 94.00 99 ILE A C 1
ATOM 812 O O . ILE A 1 99 ? -12.824 -0.809 13.235 1.00 94.00 99 ILE A O 1
ATOM 816 N N . LEU A 1 100 ? -11.347 -1.212 14.880 1.00 93.69 100 LEU A N 1
ATOM 817 C CA . LEU A 1 100 ? -12.230 -2.107 15.631 1.00 93.69 100 LEU A CA 1
ATOM 818 C C . LEU A 1 100 ? -13.386 -1.377 16.326 1.00 93.69 100 LEU A C 1
ATOM 820 O O . LEU A 1 100 ? -14.357 -2.019 16.729 1.00 93.69 100 LEU A O 1
ATOM 824 N N . ASN A 1 101 ? -13.298 -0.055 16.471 1.00 94.62 101 ASN A N 1
ATOM 825 C CA . ASN A 1 101 ? -14.373 0.736 17.036 1.00 94.62 101 ASN A CA 1
ATOM 826 C C . ASN A 1 101 ? -15.526 0.852 16.025 1.00 94.62 101 ASN A C 1
ATOM 828 O O . ASN A 1 101 ? -15.458 1.599 15.049 1.00 94.62 101 ASN A O 1
ATOM 832 N N . VAL A 1 102 ? -16.620 0.138 16.294 1.00 93.00 102 VAL A N 1
ATOM 833 C CA . VAL A 1 102 ? -17.829 0.136 15.456 1.00 93.00 102 VAL A CA 1
ATOM 834 C C . VAL A 1 102 ? -18.407 1.545 15.289 1.00 93.00 102 VAL A C 1
ATOM 836 O O . VAL A 1 102 ? -18.981 1.847 14.241 1.00 93.00 102 VAL A O 1
ATOM 839 N N . ASP A 1 103 ? -18.216 2.445 16.255 1.00 93.06 103 ASP A N 1
ATOM 840 C CA . ASP A 1 103 ? -18.698 3.825 16.175 1.00 93.06 103 ASP A CA 1
ATOM 841 C C . ASP A 1 103 ? -17.989 4.614 15.076 1.00 93.06 103 ASP A C 1
ATOM 843 O O . ASP A 1 103 ? -18.657 5.357 14.355 1.00 93.06 103 ASP A O 1
ATOM 847 N N . LYS A 1 104 ? -16.697 4.337 14.843 1.00 94.75 104 LYS A N 1
ATOM 848 C CA . LYS A 1 104 ? -15.899 4.922 13.752 1.00 94.75 104 LYS A CA 1
ATOM 849 C C . LYS A 1 104 ? -16.344 4.459 12.363 1.00 94.75 104 LYS A C 1
ATOM 851 O O . LYS A 1 104 ? -15.960 5.075 11.383 1.00 94.75 104 LYS A O 1
ATOM 856 N N . GLY A 1 105 ? -17.140 3.393 12.256 1.00 95.75 105 GLY A N 1
ATOM 857 C CA . GLY A 1 105 ? -17.818 3.012 11.013 1.00 95.75 105 GLY A CA 1
ATOM 858 C C . GLY A 1 105 ? -16.980 2.275 9.967 1.00 95.75 105 GLY A C 1
ATOM 859 O O . GLY A 1 105 ? -17.518 1.953 8.916 1.00 95.75 105 GLY A O 1
ATOM 860 N N . PHE A 1 106 ? -15.711 1.951 10.226 1.00 96.31 106 PHE A N 1
ATOM 861 C CA . PHE A 1 106 ? -14.840 1.285 9.240 1.00 96.31 106 PHE A CA 1
ATOM 862 C C . PHE A 1 106 ? -14.915 -0.247 9.240 1.00 96.31 106 PHE A C 1
ATOM 864 O O . PHE A 1 106 ? -14.399 -0.888 8.323 1.00 96.31 106 PHE A O 1
ATOM 871 N N . ILE A 1 107 ? -15.553 -0.842 10.250 1.00 95.25 107 ILE A N 1
ATOM 872 C CA . ILE A 1 107 ? -15.709 -2.291 10.383 1.00 95.25 107 ILE A CA 1
ATOM 873 C C . ILE A 1 107 ? -17.184 -2.689 10.385 1.00 95.25 107 ILE A C 1
ATOM 875 O O . ILE A 1 107 ? -18.009 -2.100 11.084 1.00 95.25 107 ILE A O 1
ATOM 879 N N . ARG A 1 108 ? -17.520 -3.732 9.621 1.00 94.50 108 ARG A N 1
ATOM 880 C CA . ARG A 1 108 ? -18.850 -4.352 9.622 1.00 94.50 108 ARG A CA 1
ATOM 881 C C . ARG A 1 108 ? -18.715 -5.861 9.480 1.00 94.50 108 ARG A C 1
ATOM 883 O O . ARG A 1 108 ? -18.154 -6.341 8.503 1.00 94.50 108 ARG A O 1
ATOM 890 N N . GLY A 1 109 ? -19.233 -6.614 10.452 1.00 91.25 109 GLY A N 1
ATOM 891 C CA . GLY A 1 109 ? -19.202 -8.082 10.414 1.00 91.25 109 GLY A CA 1
ATOM 892 C C . GLY A 1 109 ? -17.787 -8.663 10.309 1.00 91.25 109 GLY A C 1
ATOM 893 O O . GLY A 1 109 ? -17.566 -9.559 9.501 1.00 91.25 109 GLY A O 1
ATOM 894 N N . ASP A 1 110 ? -16.838 -8.119 11.081 1.00 90.12 110 ASP A N 1
ATOM 895 C CA . ASP A 1 110 ? -15.411 -8.504 11.070 1.00 90.12 110 ASP A CA 1
ATOM 896 C C . ASP A 1 110 ? -14.712 -8.290 9.712 1.00 90.12 110 ASP A C 1
ATOM 898 O O . ASP A 1 110 ? -13.712 -8.929 9.388 1.00 90.12 110 ASP A O 1
ATOM 902 N N . ARG A 1 111 ? -15.255 -7.386 8.888 1.00 92.50 111 ARG A N 1
ATOM 903 C CA . ARG A 1 111 ? -14.702 -7.022 7.584 1.00 92.50 111 ARG A CA 1
ATOM 904 C C . ARG A 1 111 ? -14.443 -5.529 7.511 1.00 92.50 111 ARG A C 1
ATOM 906 O O . ARG A 1 111 ? -15.242 -4.719 7.979 1.00 92.50 111 ARG A O 1
ATOM 913 N N . VAL A 1 112 ? -13.331 -5.207 6.867 1.00 95.12 112 VAL A N 1
ATOM 914 C CA . VAL A 1 112 ? -12.939 -3.861 6.458 1.00 95.12 112 VAL A CA 1
ATOM 915 C C . VAL A 1 112 ? -12.743 -3.875 4.950 1.00 95.12 112 VAL A C 1
ATOM 917 O O . VAL A 1 112 ? -12.371 -4.907 4.385 1.00 95.12 112 VAL A O 1
ATOM 920 N N . VAL A 1 113 ? -12.983 -2.744 4.296 1.00 96.88 113 VAL A N 1
ATOM 921 C CA . VAL A 1 113 ? -12.774 -2.599 2.853 1.00 96.88 113 VAL A CA 1
ATOM 922 C C . VAL A 1 113 ? -11.723 -1.523 2.633 1.00 96.88 113 VAL A C 1
ATOM 924 O O . VAL A 1 113 ? -11.829 -0.424 3.173 1.00 96.88 113 VAL A O 1
ATOM 927 N N . VAL A 1 114 ? -10.691 -1.865 1.867 1.00 97.75 114 VAL A N 1
ATOM 928 C CA . VAL A 1 114 ? -9.590 -0.966 1.522 1.00 97.75 114 VAL A CA 1
ATOM 929 C C . VAL A 1 114 ? -9.484 -0.889 0.013 1.00 97.75 114 VAL A C 1
ATOM 931 O O . VAL A 1 114 ? -9.486 -1.920 -0.656 1.00 97.75 114 VAL A O 1
ATOM 934 N N . GLU A 1 115 ? -9.333 0.323 -0.500 1.00 98.00 115 GLU A N 1
ATOM 935 C CA . GLU A 1 115 ? -9.120 0.597 -1.915 1.00 98.00 115 GLU A CA 1
ATOM 936 C C . GLU A 1 115 ? -7.778 1.298 -2.127 1.00 98.00 115 GLU A C 1
ATOM 938 O O . GLU A 1 115 ? -7.281 2.009 -1.249 1.00 98.00 115 GLU A O 1
ATOM 943 N N . ALA A 1 116 ? -7.196 1.100 -3.308 1.00 98.19 116 ALA A N 1
ATOM 944 C CA . ALA A 1 116 ? -6.041 1.847 -3.783 1.00 98.19 116 ALA A CA 1
ATOM 945 C C . ALA A 1 116 ? -6.393 2.491 -5.126 1.00 98.19 116 ALA A C 1
ATOM 947 O O . ALA A 1 116 ? -6.669 1.794 -6.100 1.00 98.19 116 ALA A O 1
ATOM 948 N N . HIS A 1 117 ? -6.381 3.818 -5.173 1.00 98.25 117 HIS A N 1
ATOM 949 C CA . HIS A 1 117 ? -6.520 4.597 -6.396 1.00 98.25 117 HIS A CA 1
ATOM 950 C C . HIS A 1 117 ? -5.129 4.965 -6.898 1.00 98.25 117 HIS A C 1
ATOM 952 O O . HIS A 1 117 ? -4.355 5.595 -6.178 1.00 98.25 117 HIS A O 1
ATOM 958 N N . ILE A 1 118 ? -4.805 4.549 -8.120 1.00 98.56 118 ILE A N 1
ATOM 959 C CA . ILE A 1 118 ? -3.463 4.679 -8.689 1.00 98.56 118 ILE A CA 1
ATOM 960 C C . ILE A 1 118 ? -3.554 5.510 -9.964 1.00 98.56 118 ILE A C 1
ATOM 962 O O . ILE A 1 118 ? -4.164 5.090 -10.946 1.00 98.56 118 ILE A O 1
ATOM 966 N N . THR A 1 119 ? -2.909 6.672 -9.952 1.00 98.44 119 THR A N 1
ATOM 967 C CA . THR A 1 119 ? -2.785 7.557 -11.111 1.00 98.44 119 THR A CA 1
ATOM 968 C C . THR A 1 119 ? -1.348 7.515 -11.602 1.00 98.44 119 THR A C 1
ATOM 970 O O . THR A 1 119 ? -0.449 8.089 -10.983 1.00 98.44 119 THR A O 1
ATOM 973 N N . VAL A 1 120 ? -1.126 6.828 -12.719 1.00 98.38 120 VAL A N 1
ATOM 974 C CA . VAL A 1 120 ? 0.190 6.736 -13.359 1.00 98.38 120 VAL A CA 1
ATOM 975 C C . VAL A 1 120 ? 0.468 8.015 -14.144 1.00 98.38 120 VAL A C 1
ATOM 977 O O . VAL A 1 120 ? -0.326 8.412 -14.992 1.00 98.38 120 VAL A O 1
ATOM 980 N N . GLN A 1 121 ? 1.600 8.655 -13.860 1.00 98.31 121 GLN A N 1
ATOM 981 C CA . GLN A 1 121 ? 2.035 9.891 -14.512 1.00 98.31 121 GLN A CA 1
ATOM 982 C C . GLN A 1 121 ? 3.029 9.617 -15.642 1.00 98.31 121 GLN A C 1
ATOM 984 O O . GLN A 1 121 ? 2.962 10.249 -16.694 1.00 98.31 121 GLN A O 1
ATOM 989 N N . LYS A 1 122 ? 3.961 8.680 -15.432 1.00 97.94 122 LYS A N 1
ATOM 990 C CA . LYS A 1 122 ? 4.997 8.342 -16.412 1.00 97.94 122 LYS A CA 1
ATOM 991 C C . LYS A 1 122 ? 5.484 6.916 -16.218 1.00 97.94 122 LYS A C 1
ATOM 993 O O . LYS A 1 122 ? 5.726 6.498 -15.092 1.00 97.94 122 LYS A O 1
ATOM 998 N N . VAL A 1 123 ? 5.699 6.210 -17.324 1.00 97.50 123 VAL A N 1
ATOM 999 C CA . VAL A 1 123 ? 6.301 4.873 -17.349 1.00 97.50 123 VAL A CA 1
ATOM 1000 C C . VAL A 1 123 ? 7.474 4.867 -18.324 1.00 97.50 123 VAL A C 1
ATOM 1002 O O . VAL A 1 123 ? 7.391 5.450 -19.403 1.00 97.50 123 VAL A O 1
ATOM 1005 N N . VAL A 1 124 ? 8.579 4.230 -17.939 1.00 96.44 124 VAL A N 1
ATOM 1006 C CA . VAL A 1 124 ? 9.785 4.061 -18.766 1.00 96.44 124 VAL A CA 1
ATOM 1007 C C . VAL A 1 124 ? 10.301 2.636 -18.605 1.00 96.44 124 VAL A C 1
ATOM 1009 O O . VAL A 1 124 ? 10.207 2.083 -17.514 1.00 96.44 124 VAL A O 1
ATOM 1012 N N . GLY A 1 125 ? 10.876 2.061 -19.666 1.00 90.94 125 GLY A N 1
ATOM 1013 C CA . GLY A 1 125 ? 11.614 0.793 -19.591 1.00 90.94 125 GLY A CA 1
ATOM 1014 C C . GLY A 1 125 ? 10.743 -0.444 -19.362 1.00 90.94 125 GLY A C 1
ATOM 1015 O O . GLY A 1 125 ? 11.245 -1.464 -18.894 1.00 90.94 125 GLY A O 1
ATOM 1016 N N . VAL A 1 126 ? 9.453 -0.347 -19.683 1.00 84.25 126 VAL A N 1
ATOM 1017 C CA . VAL A 1 126 ? 8.479 -1.446 -19.649 1.00 84.25 126 VAL A CA 1
ATOM 1018 C C . VAL A 1 126 ? 8.229 -1.887 -21.092 1.00 84.25 126 VAL A C 1
ATOM 1020 O O . VAL A 1 126 ? 8.111 -1.028 -21.968 1.00 84.25 126 VAL A O 1
ATOM 1023 N N . ARG A 1 127 ? 8.237 -3.200 -21.344 1.00 63.72 127 ARG A N 1
ATOM 1024 C CA . ARG A 1 127 ? 7.935 -3.792 -22.658 1.00 63.72 127 ARG A CA 1
ATOM 1025 C C . ARG A 1 127 ? 6.443 -4.035 -22.815 1.00 63.72 127 ARG A C 1
ATOM 1027 O O . ARG A 1 127 ? 5.810 -4.374 -21.793 1.00 63.72 127 ARG A O 1
#

Organism: NCBI:txid387005

Foldseek 3Di:
DDAQPDKDKDAWDDDPNKTKMKIWHWDQDVVQVRFIAIWIKMFTNQVDPDQFKKWWKKKKKWWCFQDPPAHIQIDIDTDIDGNVRRMDTGNHRDGPVCCVPVVNRQDDPNDIDMDMDMGTDDITDRD